Protein AF-A0A7M3XMV4-F1 (afdb_monomer_lite)

Structure (mmCIF, N/CA/C/O backbone):
data_AF-A0A7M3XMV4-F1
#
_entry.id   AF-A0A7M3XMV4-F1
#
loop_
_atom_site.group_PDB
_atom_site.id
_atom_site.type_symbol
_atom_site.label_atom_id
_atom_site.label_alt_id
_atom_site.label_comp_id
_atom_site.label_asym_id
_atom_site.label_entity_id
_atom_site.label_seq_id
_atom_site.pdbx_PDB_ins_code
_atom_site.Cartn_x
_atom_site.Cartn_y
_atom_site.Cartn_z
_atom_site.occupancy
_atom_site.B_iso_or_equiv
_atom_site.auth_seq_id
_atom_site.auth_comp_id
_atom_site.auth_asym_id
_atom_site.auth_atom_id
_atom_site.pdbx_PDB_model_num
ATOM 1 N N . MET A 1 1 ? -38.355 4.006 0.920 1.00 59.78 1 MET A N 1
ATOM 2 C CA . MET A 1 1 ? -37.538 3.425 2.003 1.00 59.78 1 MET A CA 1
ATOM 3 C C . MET A 1 1 ? -38.209 3.842 3.288 1.00 59.78 1 MET A C 1
ATOM 5 O O . MET A 1 1 ? -38.124 5.007 3.651 1.00 59.78 1 MET A O 1
ATOM 9 N N . GLU A 1 2 ? -38.992 2.949 3.876 1.00 71.25 2 GLU A N 1
ATOM 10 C CA . GLU A 1 2 ? -39.604 3.199 5.179 1.00 71.25 2 GLU A CA 1
ATOM 11 C C . GLU A 1 2 ? -38.545 2.952 6.251 1.00 71.25 2 GLU A C 1
ATOM 13 O O . GLU A 1 2 ? -37.794 1.978 6.175 1.00 71.25 2 GLU A O 1
ATOM 18 N N . ALA A 1 3 ? -38.431 3.878 7.201 1.00 72.38 3 ALA A N 1
ATOM 19 C CA . ALA A 1 3 ? -37.555 3.688 8.344 1.00 72.38 3 ALA A CA 1
ATOM 20 C C . ALA A 1 3 ? -38.096 2.520 9.189 1.00 72.38 3 ALA A C 1
ATOM 22 O O . ALA A 1 3 ? -39.314 2.437 9.377 1.00 72.38 3 ALA A O 1
ATOM 23 N N . PRO A 1 4 ? -37.232 1.618 9.690 1.00 73.56 4 PRO A N 1
ATOM 24 C CA . PRO A 1 4 ? -37.682 0.524 10.536 1.00 73.56 4 PRO A CA 1
ATOM 25 C C . PRO A 1 4 ? -38.384 1.080 11.784 1.00 73.56 4 PRO A C 1
ATOM 27 O O . PRO A 1 4 ? -37.992 2.139 12.289 1.00 73.56 4 PRO A O 1
ATOM 30 N N . PRO A 1 5 ? -39.426 0.390 12.283 1.00 75.50 5 PRO A N 1
ATOM 31 C CA . PRO A 1 5 ? -40.132 0.821 13.480 1.00 75.50 5 PRO A CA 1
ATOM 32 C C . PRO A 1 5 ? -39.158 0.930 14.667 1.00 75.50 5 PRO A C 1
ATOM 34 O O . PRO A 1 5 ? -38.194 0.165 14.744 1.00 75.50 5 PRO A O 1
ATOM 37 N N . PRO A 1 6 ? -39.379 1.875 15.597 1.00 77.12 6 PRO A N 1
ATOM 38 C CA . PRO A 1 6 ? -38.506 2.046 16.752 1.00 77.12 6 PRO A CA 1
ATOM 39 C C . PRO A 1 6 ? -38.494 0.784 17.626 1.00 77.12 6 PRO A C 1
ATOM 41 O O . PRO A 1 6 ? -39.519 0.124 17.806 1.00 77.12 6 PRO A O 1
ATOM 44 N N . VAL A 1 7 ? -37.329 0.458 18.192 1.00 79.62 7 VAL A N 1
ATOM 45 C CA . VAL A 1 7 ? -37.163 -0.695 19.086 1.00 79.62 7 VAL A CA 1
ATOM 46 C C . VAL A 1 7 ? -37.939 -0.447 20.381 1.00 79.62 7 VAL A C 1
ATOM 48 O O . VAL A 1 7 ? -37.629 0.482 21.124 1.00 79.62 7 VAL A O 1
ATOM 51 N N . THR A 1 8 ? -38.935 -1.285 20.664 1.00 82.25 8 THR A N 1
ATOM 52 C CA . THR A 1 8 ? -39.663 -1.302 21.940 1.00 82.25 8 THR A CA 1
ATOM 53 C C . THR A 1 8 ? -39.251 -2.508 22.778 1.00 82.25 8 THR A C 1
ATOM 55 O O . THR A 1 8 ? -38.689 -3.473 22.258 1.00 82.25 8 THR A O 1
ATOM 58 N N . GLU A 1 9 ? -39.557 -2.481 24.077 1.00 80.19 9 GLU A N 1
ATOM 59 C CA . GLU A 1 9 ? -39.252 -3.589 24.991 1.00 80.19 9 GLU A CA 1
ATOM 60 C C . GLU A 1 9 ? -39.882 -4.913 24.523 1.00 80.19 9 GLU A C 1
ATOM 62 O O . GLU A 1 9 ? -39.227 -5.947 24.566 1.00 80.19 9 GLU A O 1
ATOM 67 N N . GLN A 1 10 ? -41.094 -4.868 23.952 1.00 80.38 10 GLN A N 1
ATOM 68 C CA . GLN A 1 10 ? -41.779 -6.060 23.434 1.00 80.38 10 GLN A CA 1
ATOM 69 C C . GLN A 1 10 ? -41.155 -6.636 22.156 1.00 80.38 10 GLN A C 1
ATOM 71 O O . GLN A 1 10 ? -41.421 -7.784 21.815 1.00 80.38 10 GLN A O 1
ATOM 76 N N . ASN A 1 11 ? -40.375 -5.845 21.412 1.00 74.81 11 ASN A N 1
ATOM 77 C CA . ASN A 1 11 ? -39.777 -6.278 20.148 1.00 74.81 11 ASN A CA 1
ATOM 78 C C . ASN A 1 11 ? -38.255 -6.470 20.229 1.00 74.81 11 ASN A C 1
ATOM 80 O O . ASN A 1 11 ? -37.609 -6.811 19.235 1.00 74.81 11 ASN A O 1
ATOM 84 N N . LYS A 1 12 ? -37.671 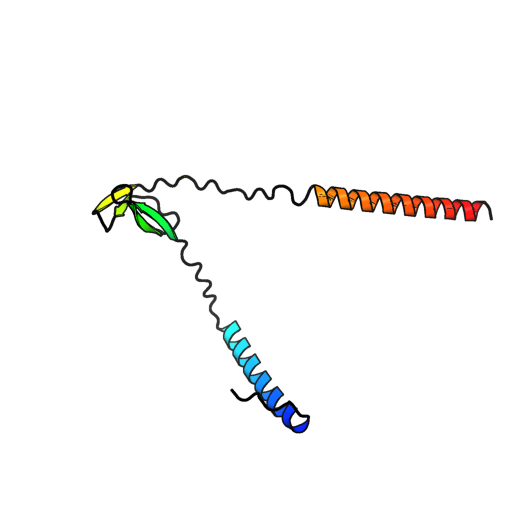-6.238 21.405 1.00 85.31 12 LYS A N 1
ATOM 85 C CA . LYS A 1 12 ? -36.230 -6.309 21.640 1.00 85.31 12 LYS A CA 1
ATOM 86 C C . LYS A 1 12 ? -35.662 -7.684 21.285 1.00 85.31 12 LYS A C 1
ATOM 88 O O . LYS A 1 12 ? -34.633 -7.756 20.624 1.00 85.31 12 LYS A O 1
ATOM 93 N N . ASP A 1 13 ? -36.373 -8.748 21.639 1.00 88.44 13 ASP A N 1
ATOM 94 C CA . ASP A 1 13 ? -35.926 -10.130 21.432 1.00 88.44 13 ASP A CA 1
ATOM 95 C C . ASP A 1 13 ? -35.812 -10.473 19.943 1.00 88.44 13 ASP A C 1
ATOM 97 O O . ASP A 1 13 ? -34.830 -11.074 19.511 1.00 88.44 13 ASP A O 1
ATOM 101 N N . ARG A 1 14 ? -36.767 -9.995 19.131 1.00 86.12 14 ARG A N 1
ATOM 102 C CA . ARG A 1 14 ? -36.738 -10.160 17.671 1.00 86.12 14 ARG A CA 1
ATOM 103 C C . ARG A 1 14 ? -35.526 -9.465 17.052 1.00 86.12 14 ARG A C 1
ATOM 105 O O . ARG A 1 14 ? -34.889 -10.035 16.178 1.00 86.12 14 ARG A O 1
ATOM 112 N N . TYR A 1 15 ? -35.186 -8.265 17.524 1.00 84.38 15 TYR A N 1
ATOM 113 C CA . TYR A 1 15 ? -34.004 -7.541 17.048 1.00 84.38 15 TYR A CA 1
ATOM 114 C C . TYR A 1 15 ? -32.691 -8.207 17.477 1.00 84.38 15 TYR A C 1
ATOM 116 O O . TYR A 1 15 ? -31.743 -8.235 16.697 1.00 84.38 15 TYR A O 1
ATOM 124 N N . LEU A 1 16 ? -32.620 -8.755 18.695 1.00 88.12 16 LEU A N 1
ATOM 125 C CA . LEU A 1 16 ? -31.433 -9.471 19.181 1.00 88.12 16 LEU A CA 1
ATOM 126 C C . LEU A 1 16 ? -31.177 -10.763 18.393 1.00 88.12 16 LEU A C 1
ATOM 128 O O . LEU A 1 16 ? -30.030 -11.070 18.079 1.00 88.12 16 LEU A O 1
ATOM 132 N N . GLU A 1 17 ? -32.241 -11.474 18.028 1.00 91.19 17 GLU A N 1
ATOM 133 C CA . GLU A 1 17 ? -32.200 -12.652 17.155 1.00 91.19 17 GLU A CA 1
ATOM 134 C C . GLU A 1 17 ? -31.775 -12.304 15.713 1.00 91.19 17 GLU A C 1
ATOM 136 O O . GLU A 1 17 ? -31.110 -13.087 15.039 1.00 91.19 17 GLU A O 1
ATOM 141 N N . GLU A 1 18 ? -32.149 -11.130 15.202 1.00 88.50 18 GLU A N 1
ATOM 142 C CA . GLU A 1 18 ? -31.666 -10.652 13.899 1.00 88.50 18 GLU A CA 1
ATOM 143 C C . GLU A 1 18 ? -30.185 -10.260 13.958 1.00 88.50 18 GLU A C 1
ATOM 145 O O . GLU A 1 18 ? -29.418 -10.605 13.058 1.00 88.50 18 GLU A O 1
ATOM 150 N N . LEU A 1 19 ? -29.765 -9.594 15.037 1.00 90.06 19 LEU A N 1
ATOM 151 C CA . LEU A 1 19 ? -28.366 -9.237 15.278 1.00 90.06 19 LEU A CA 1
ATOM 152 C C . LEU A 1 19 ? -27.473 -10.479 15.371 1.00 90.06 19 LEU A C 1
ATOM 154 O O . LEU A 1 19 ? -26.408 -10.484 14.759 1.00 90.06 19 LEU A O 1
ATOM 158 N N . SER A 1 20 ? -27.909 -11.537 16.063 1.00 94.12 20 SER A N 1
ATOM 159 C CA . SER A 1 20 ? -27.125 -12.775 16.183 1.00 94.12 20 SER A CA 1
ATOM 160 C C . SER A 1 20 ? -26.898 -13.457 14.828 1.00 94.12 20 SER A C 1
ATOM 162 O O . SER A 1 20 ? -25.793 -13.918 14.539 1.00 94.12 20 SER A O 1
ATOM 164 N N . LYS A 1 21 ? -27.908 -13.447 13.950 1.00 93.81 21 LYS A N 1
ATOM 165 C CA . LYS A 1 21 ? -27.804 -13.987 12.583 1.00 93.81 21 LYS A CA 1
ATOM 166 C C . LYS A 1 21 ? -26.840 -13.195 11.712 1.00 93.81 21 LYS A C 1
ATOM 168 O O . LYS A 1 21 ? -26.112 -13.785 10.918 1.00 93.81 21 LYS A O 1
ATOM 173 N N . ILE A 1 22 ? -26.826 -11.870 11.857 1.00 93.50 22 ILE A N 1
ATOM 174 C CA . ILE A 1 22 ? -25.876 -11.010 11.142 1.00 93.50 22 ILE A CA 1
ATOM 175 C C . ILE A 1 22 ? -24.452 -11.303 11.628 1.00 93.50 22 ILE A C 1
ATOM 177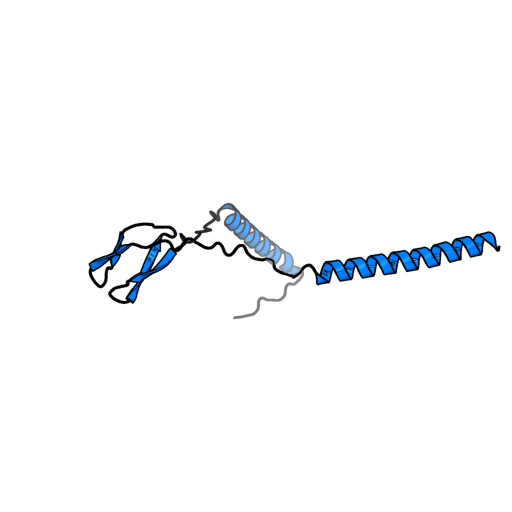 O O . ILE A 1 22 ? -23.573 -11.532 10.802 1.00 93.50 22 ILE A O 1
ATOM 181 N N . THR A 1 23 ? -24.241 -11.399 12.945 1.00 95.06 23 THR A N 1
ATOM 182 C CA . THR A 1 23 ? -22.914 -11.715 13.498 1.00 95.06 23 THR A CA 1
ATOM 183 C C . THR A 1 23 ? -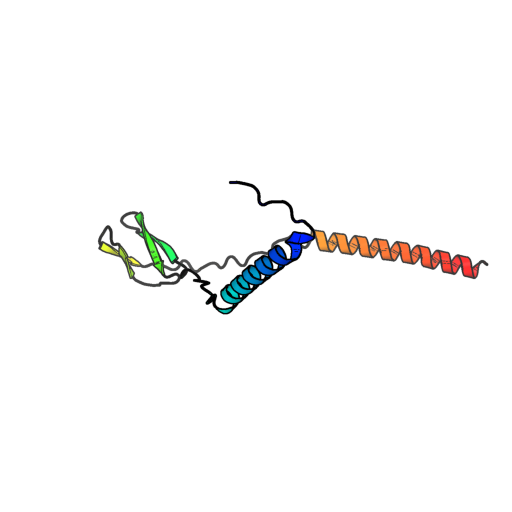22.411 -13.093 13.068 1.00 95.06 23 THR A C 1
ATOM 185 O O . THR A 1 23 ? -21.246 -13.233 12.717 1.00 95.06 23 THR A O 1
ATOM 188 N N . GLU A 1 24 ? -23.283 -14.105 13.007 1.00 94.81 24 GLU A N 1
ATOM 189 C CA . GLU A 1 24 ? -22.896 -15.446 12.548 1.00 94.81 24 GLU A CA 1
ATOM 190 C C . GLU A 1 24 ? -22.509 -15.459 11.058 1.00 94.81 24 GLU A C 1
ATOM 192 O O . GLU A 1 24 ? -21.575 -16.163 10.655 1.00 94.81 24 GLU A O 1
ATOM 197 N N . ALA A 1 25 ? -23.197 -14.660 10.235 1.00 94.75 25 ALA A N 1
ATOM 198 C CA . ALA A 1 25 ? -22.856 -14.491 8.827 1.00 94.75 25 ALA A CA 1
ATOM 199 C C . ALA A 1 25 ? -21.495 -13.797 8.651 1.00 94.75 25 ALA A C 1
ATOM 201 O O . ALA A 1 25 ? -20.690 -14.255 7.838 1.00 94.75 25 ALA A O 1
ATOM 202 N N . ASP A 1 26 ? -21.209 -12.755 9.433 1.00 93.19 26 ASP A N 1
ATOM 203 C CA . ASP A 1 26 ? -19.915 -12.062 9.416 1.00 93.19 26 ASP A CA 1
ATOM 204 C C . ASP A 1 26 ? -18.769 -12.989 9.859 1.00 93.19 26 ASP A C 1
ATOM 206 O O . ASP A 1 26 ? -17.750 -13.076 9.171 1.00 93.19 26 ASP A O 1
ATOM 210 N N . ASP A 1 27 ? -18.965 -13.780 10.917 1.00 94.12 27 ASP A N 1
ATOM 211 C CA . ASP A 1 27 ? -17.993 -14.784 11.376 1.00 94.12 27 ASP A CA 1
ATOM 212 C C . ASP A 1 27 ? -17.752 -15.883 10.328 1.00 94.12 27 ASP A C 1
ATOM 214 O O . ASP A 1 27 ? -16.658 -16.454 10.213 1.00 94.12 27 ASP A O 1
ATOM 218 N N . TRP A 1 28 ? -18.786 -16.255 9.569 1.00 93.19 28 TRP A N 1
ATOM 219 C CA . TRP A 1 28 ? -18.634 -17.185 8.452 1.00 93.19 28 TRP A CA 1
ATOM 220 C C . TRP A 1 28 ? -17.819 -16.556 7.320 1.00 93.19 28 TRP A C 1
ATOM 222 O O . TRP A 1 28 ? -16.913 -17.218 6.802 1.00 93.19 28 TRP A O 1
ATOM 232 N N . ILE A 1 29 ? -18.098 -15.291 6.981 1.00 90.50 29 ILE A N 1
ATOM 233 C CA . ILE A 1 29 ? -17.342 -14.521 5.988 1.00 90.50 29 ILE A CA 1
ATOM 234 C C . ILE A 1 29 ? -15.883 -14.406 6.419 1.00 90.50 29 ILE A C 1
ATOM 236 O O . ILE A 1 29 ? -15.017 -14.675 5.601 1.00 90.50 29 ILE A O 1
ATOM 240 N N . GLU A 1 30 ? -15.577 -14.079 7.673 1.00 87.94 30 GLU A N 1
ATOM 241 C CA . GLU A 1 30 ? -14.193 -13.955 8.145 1.00 87.94 30 GLU A CA 1
ATOM 242 C C . GLU A 1 30 ? -13.437 -15.287 8.053 1.00 87.94 30 GLU A C 1
ATOM 244 O O . GLU A 1 30 ? -12.352 -15.347 7.471 1.00 87.94 30 GLU A O 1
ATOM 249 N N . ARG A 1 31 ? -14.038 -16.380 8.543 1.00 87.94 31 ARG A N 1
ATOM 250 C CA . ARG A 1 31 ? -13.420 -17.719 8.517 1.00 87.94 31 ARG A CA 1
ATOM 251 C C . ARG A 1 31 ? -13.169 -18.247 7.108 1.00 87.94 31 ARG A C 1
ATOM 253 O O . ARG A 1 31 ? -12.208 -18.986 6.897 1.00 87.94 31 ARG A O 1
ATOM 260 N N . HIS A 1 32 ? -14.041 -17.907 6.161 1.00 85.00 32 HIS A N 1
ATOM 261 C CA . HIS A 1 32 ? -13.991 -18.422 4.789 1.00 85.00 32 HIS A CA 1
ATOM 262 C C . HIS A 1 32 ? -13.526 -17.385 3.769 1.00 85.00 32 HIS A C 1
ATOM 264 O O . HIS A 1 32 ? -13.380 -17.711 2.586 1.00 85.00 32 HIS A O 1
ATOM 270 N N . SER A 1 33 ? -13.236 -16.161 4.210 1.00 83.81 33 SER A N 1
ATOM 271 C CA . SER A 1 33 ? -12.506 -15.171 3.436 1.00 83.81 33 SER A CA 1
ATOM 272 C C . SER A 1 33 ? -11.095 -15.709 3.269 1.00 83.81 33 SER A C 1
ATOM 274 O O . SER A 1 33 ? -10.177 -15.455 4.046 1.00 83.81 33 SER A O 1
ATOM 276 N N . THR A 1 34 ? -10.924 -16.520 2.226 1.00 72.00 34 THR A N 1
ATOM 277 C CA . THR A 1 34 ? -9.611 -16.782 1.652 1.00 72.00 34 THR A CA 1
ATOM 278 C C . THR A 1 34 ? -9.037 -15.400 1.424 1.00 72.00 34 THR A C 1
ATOM 280 O O . THR A 1 34 ? -9.681 -14.639 0.704 1.00 72.00 34 THR A O 1
ATOM 283 N N . GLN A 1 35 ? -7.919 -15.046 2.069 1.00 62.91 35 GLN A N 1
ATOM 284 C CA . GLN A 1 35 ? -7.240 -13.774 1.840 1.00 62.91 35 GLN A CA 1
ATOM 285 C C . GLN A 1 35 ? -7.001 -13.625 0.337 1.00 62.91 35 GLN A C 1
ATOM 287 O O . GLN A 1 35 ? -5.949 -13.957 -0.200 1.00 62.91 35 GLN A O 1
ATOM 292 N N . ASN A 1 36 ? -7.975 -13.046 -0.351 1.00 58.81 36 ASN A N 1
ATOM 293 C CA . ASN A 1 36 ? -7.806 -12.444 -1.641 1.00 58.81 36 ASN A CA 1
ATOM 294 C C . ASN A 1 36 ? -7.264 -11.041 -1.388 1.00 58.81 36 ASN A C 1
ATOM 296 O O . ASN A 1 36 ? -7.709 -10.052 -1.961 1.00 58.81 36 ASN A O 1
ATOM 300 N N . GLN A 1 37 ? -6.214 -10.974 -0.569 1.00 51.81 37 GLN A N 1
ATOM 301 C CA . GLN A 1 37 ? -5.108 -10.107 -0.877 1.00 51.81 37 GLN A CA 1
ATOM 302 C C . GLN A 1 37 ? -4.466 -10.704 -2.133 1.00 51.81 37 GLN A C 1
ATOM 304 O O . GLN A 1 37 ? -3.367 -11.248 -2.123 1.00 51.81 37 GLN A O 1
ATOM 309 N N . GLN A 1 38 ? -5.187 -10.603 -3.253 1.00 49.56 38 GLN A N 1
ATOM 310 C CA . GLN A 1 38 ? -4.560 -10.361 -4.527 1.00 49.56 38 GLN A CA 1
ATOM 311 C C . GLN A 1 38 ? -3.731 -9.102 -4.290 1.00 49.56 38 GLN A C 1
ATOM 313 O O . GLN A 1 38 ? -4.177 -7.979 -4.525 1.00 49.56 38 GLN A O 1
ATOM 318 N N . GLU A 1 39 ? -2.501 -9.286 -3.810 1.00 56.03 39 GLU A N 1
ATOM 319 C CA . GLU A 1 39 ? -1.394 -8.488 -4.283 1.00 56.03 39 GLU A CA 1
ATOM 320 C C . GLU A 1 39 ? -1.521 -8.571 -5.795 1.00 56.03 39 GLU A C 1
ATOM 322 O O . GLU A 1 39 ? -1.109 -9.548 -6.422 1.00 56.03 39 GLU A O 1
ATOM 327 N N . SER A 1 40 ? -2.243 -7.612 -6.384 1.00 59.53 40 SER A N 1
ATOM 328 C CA . SER A 1 40 ? -2.358 -7.517 -7.825 1.00 59.53 40 SER A CA 1
ATOM 329 C C . SER A 1 40 ? -0.917 -7.606 -8.304 1.00 59.53 40 SER A C 1
ATOM 331 O O . SER A 1 40 ? -0.126 -6.776 -7.836 1.00 59.53 40 SER A O 1
ATOM 333 N N . PRO A 1 41 ? -0.540 -8.628 -9.101 1.00 62.00 41 PRO A N 1
ATOM 334 C CA . PRO A 1 41 ? 0.860 -8.893 -9.385 1.00 62.00 41 PRO A CA 1
ATOM 335 C C . PRO A 1 41 ? 1.409 -7.582 -9.893 1.00 62.00 41 PRO A C 1
ATOM 337 O O . PRO A 1 41 ? 0.870 -7.072 -10.879 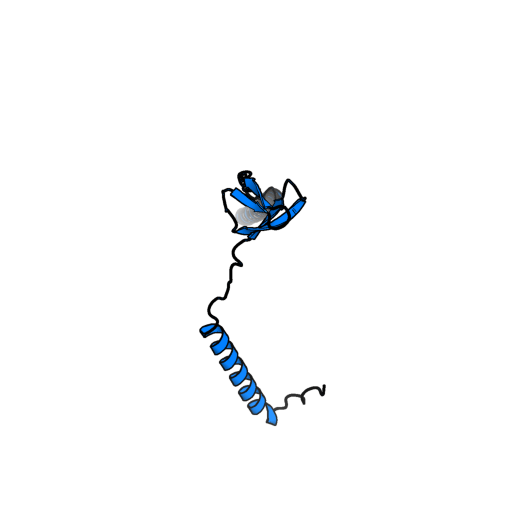1.00 62.00 41 PRO A O 1
ATOM 340 N N . VAL A 1 42 ? 2.333 -6.976 -9.138 1.00 72.62 42 VAL A N 1
ATOM 341 C CA . VAL A 1 42 ? 2.723 -5.582 -9.359 1.00 72.62 42 VAL A CA 1
ATOM 342 C C . VAL A 1 42 ? 3.036 -5.466 -10.851 1.00 72.62 42 VAL A C 1
ATOM 344 O O . VAL A 1 42 ? 3.766 -6.291 -11.404 1.00 72.62 42 VAL A O 1
ATOM 347 N N . LYS A 1 43 ? 2.363 -4.554 -11.558 1.00 82.94 43 LYS A N 1
ATOM 348 C CA . LYS A 1 43 ? 2.521 -4.410 -13.012 1.00 82.94 43 LYS A CA 1
ATOM 349 C C . LYS A 1 43 ? 3.362 -3.175 -13.256 1.00 82.94 43 LYS A C 1
ATOM 351 O O . LYS A 1 43 ? 2.991 -2.084 -12.833 1.00 82.94 43 LYS A O 1
ATOM 356 N N . ASP A 1 44 ? 4.468 -3.344 -13.965 1.00 83.75 44 ASP A N 1
ATOM 357 C CA . ASP A 1 44 ? 5.269 -2.223 -14.433 1.00 83.75 44 ASP A CA 1
ATOM 358 C C . ASP A 1 44 ? 4.633 -1.647 -15.702 1.00 83.75 44 ASP A C 1
ATOM 360 O O . ASP A 1 44 ? 4.263 -2.376 -16.629 1.00 83.75 44 ASP A O 1
ATOM 364 N N . ILE A 1 45 ? 4.522 -0.321 -15.747 1.00 88.25 45 ILE A N 1
ATOM 365 C CA . ILE A 1 45 ? 4.070 0.418 -16.924 1.00 88.25 45 ILE A CA 1
ATOM 366 C C . ILE A 1 45 ? 5.306 0.945 -17.651 1.00 88.25 45 ILE A C 1
ATOM 368 O O . ILE A 1 45 ? 6.082 1.712 -17.081 1.00 88.25 45 ILE A O 1
ATOM 372 N N . VAL A 1 46 ? 5.490 0.535 -18.905 1.00 88.94 46 VAL A N 1
ATOM 373 C CA . VAL A 1 46 ? 6.604 0.977 -19.755 1.00 88.94 46 VAL A CA 1
ATOM 374 C C . VAL A 1 46 ? 6.081 1.475 -21.093 1.00 88.94 46 VAL A C 1
ATOM 376 O O . VAL A 1 46 ? 5.145 0.903 -21.648 1.00 88.94 46 VAL A O 1
ATOM 379 N N . ASP A 1 47 ? 6.695 2.520 -21.632 1.00 91.56 47 ASP A N 1
ATOM 380 C CA . ASP A 1 47 ? 6.353 3.031 -22.956 1.00 91.56 47 ASP A CA 1
ATOM 381 C C . ASP A 1 47 ? 7.289 2.437 -24.015 1.00 91.56 47 ASP A C 1
ATOM 383 O O . ASP A 1 47 ? 8.500 2.321 -23.813 1.00 91.56 47 ASP A O 1
ATOM 387 N N . CYS A 1 48 ? 6.729 2.050 -25.161 1.00 90.31 48 CYS A N 1
ATOM 388 C CA . CYS A 1 48 ? 7.516 1.580 -26.294 1.00 90.31 48 CYS A CA 1
ATOM 389 C C . CYS A 1 48 ? 8.345 2.742 -26.876 1.00 90.31 48 CYS A C 1
ATOM 391 O O . CYS A 1 48 ? 7.763 3.761 -27.251 1.00 90.31 48 CYS A O 1
ATOM 393 N N . PRO A 1 49 ? 9.670 2.598 -27.058 1.00 90.69 49 PRO A N 1
ATOM 394 C CA . PRO A 1 49 ? 10.517 3.675 -27.581 1.00 90.69 49 PRO A CA 1
ATOM 395 C C . PRO A 1 49 ? 10.234 4.025 -29.051 1.00 90.69 49 PRO A C 1
ATOM 397 O O . PRO A 1 49 ? 10.616 5.097 -29.506 1.00 90.69 49 PRO A O 1
ATOM 400 N N . PHE A 1 50 ? 9.557 3.144 -29.793 1.00 92.62 50 PHE A N 1
ATOM 401 C CA . PHE A 1 50 ? 9.319 3.318 -31.227 1.00 92.62 50 PHE A CA 1
ATOM 402 C C . PHE A 1 50 ? 7.965 3.947 -31.554 1.00 92.62 50 PHE A C 1
ATOM 404 O O . PHE A 1 50 ? 7.875 4.765 -32.460 1.00 92.62 50 PHE A O 1
ATOM 411 N N . CYS A 1 51 ? 6.906 3.558 -30.840 1.00 93.50 51 CYS A N 1
ATOM 412 C CA . CYS A 1 51 ? 5.542 4.032 -31.103 1.00 93.50 51 CYS A CA 1
ATOM 413 C C . CYS A 1 51 ? 4.905 4.752 -29.908 1.00 93.50 51 CYS A C 1
ATOM 415 O O . CYS A 1 51 ? 3.738 5.130 -29.980 1.00 93.50 51 CYS A O 1
ATOM 417 N N . LYS A 1 52 ? 5.642 4.916 -28.797 1.00 91.12 52 LYS A N 1
ATOM 418 C CA . LYS A 1 52 ? 5.194 5.555 -27.545 1.00 91.12 52 LYS A CA 1
ATOM 419 C C . LYS A 1 52 ? 3.935 4.938 -26.928 1.00 91.12 52 LYS A C 1
ATOM 421 O O . LYS A 1 52 ? 3.296 5.541 -26.071 1.00 91.12 52 LYS A O 1
ATOM 426 N N . ARG A 1 53 ? 3.563 3.722 -27.343 1.00 92.25 53 ARG A N 1
ATOM 427 C CA . ARG A 1 53 ? 2.432 3.008 -26.756 1.00 92.25 53 ARG A CA 1
ATOM 428 C C . ARG A 1 53 ? 2.789 2.541 -25.350 1.00 92.25 53 ARG A C 1
ATOM 430 O O . ARG A 1 53 ? 3.893 2.054 -25.127 1.00 92.25 53 ARG A O 1
ATOM 437 N N . ARG A 1 54 ? 1.825 2.634 -24.437 1.00 91.88 54 ARG A N 1
ATOM 438 C CA . ARG A 1 54 ? 1.930 2.145 -23.064 1.00 91.88 54 ARG A CA 1
ATOM 439 C C . ARG A 1 54 ? 1.707 0.634 -23.002 1.00 91.88 54 ARG A C 1
ATOM 441 O O . ARG A 1 54 ? 0.649 0.157 -23.411 1.00 91.88 54 ARG A O 1
ATOM 448 N N . LEU A 1 55 ? 2.670 -0.102 -22.460 1.00 90.19 55 LEU A N 1
ATOM 449 C CA . LEU A 1 55 ? 2.608 -1.545 -22.226 1.00 90.19 55 LEU A CA 1
ATOM 450 C C . LEU A 1 55 ? 2.593 -1.837 -20.723 1.00 90.19 55 LEU A C 1
ATOM 452 O O . LEU A 1 55 ? 3.252 -1.156 -19.936 1.00 90.19 55 LEU A O 1
ATOM 456 N N . ARG A 1 56 ? 1.855 -2.880 -20.335 1.00 89.31 56 ARG A N 1
ATOM 457 C CA . ARG A 1 56 ? 1.876 -3.437 -18.978 1.00 89.31 56 ARG A CA 1
ATOM 458 C C . ARG A 1 56 ? 2.673 -4.732 -19.006 1.00 89.31 56 ARG A C 1
A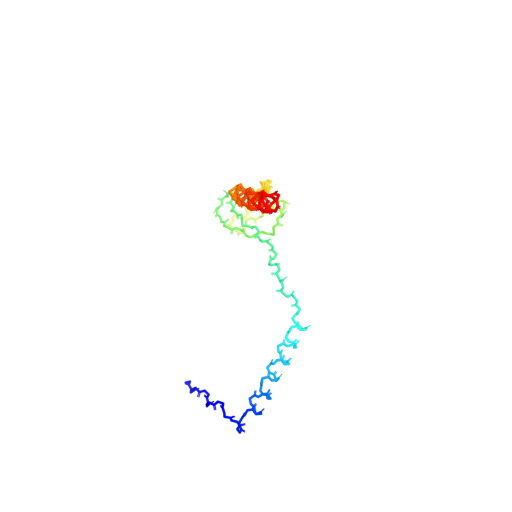TOM 460 O O . ARG A 1 56 ? 2.330 -5.635 -19.764 1.00 89.31 56 ARG A O 1
ATOM 467 N N . ILE A 1 57 ? 3.710 -4.812 -18.187 1.00 88.75 57 ILE A N 1
ATOM 468 C CA . ILE A 1 57 ? 4.564 -5.995 -18.051 1.00 88.75 57 ILE A CA 1
ATOM 469 C C . ILE A 1 57 ? 4.616 -6.432 -16.579 1.00 88.75 57 ILE A C 1
ATOM 471 O O . ILE A 1 57 ? 4.367 -5.608 -15.695 1.00 88.75 57 ILE A O 1
ATOM 475 N N . PRO A 1 58 ? 4.938 -7.701 -16.285 1.00 85.88 58 PRO A N 1
ATOM 476 C CA . PRO A 1 58 ? 5.170 -8.139 -14.913 1.00 85.88 58 PRO A CA 1
ATOM 477 C C . PRO A 1 58 ? 6.285 -7.317 -14.257 1.00 85.88 58 PRO A C 1
ATOM 479 O O . PRO A 1 58 ? 7.309 -7.016 -14.889 1.00 85.88 58 PRO A O 1
ATOM 482 N N . HIS A 1 59 ? 6.089 -6.933 -12.998 1.00 83.25 59 HIS A N 1
ATOM 483 C CA . HIS A 1 59 ? 7.087 -6.175 -12.257 1.00 83.25 59 HIS A CA 1
ATOM 484 C C . HIS A 1 59 ? 8.396 -6.953 -12.142 1.00 83.25 59 HIS A C 1
ATOM 486 O O . HIS A 1 59 ? 8.414 -8.150 -11.868 1.00 83.25 59 HIS A O 1
ATOM 492 N N . GLY A 1 60 ? 9.506 -6.262 -12.398 1.00 79.25 60 GLY A N 1
ATOM 493 C CA . GLY A 1 60 ? 10.834 -6.879 -12.368 1.00 79.25 60 GLY A CA 1
ATOM 494 C C . GLY A 1 60 ? 11.197 -7.730 -13.591 1.00 79.25 60 GLY A C 1
ATOM 495 O O . GLY A 1 60 ? 12.317 -8.230 -13.633 1.00 79.25 60 GLY A O 1
ATOM 496 N N . TYR A 1 61 ? 10.332 -7.848 -14.611 1.00 84.62 61 TYR A N 1
ATOM 497 C CA . TYR A 1 61 ? 10.707 -8.505 -15.870 1.00 84.62 61 TYR A CA 1
ATOM 498 C C . TYR A 1 61 ? 11.910 -7.797 -16.512 1.00 84.62 61 TYR A C 1
ATOM 500 O O . TYR A 1 61 ? 11.872 -6.580 -16.725 1.00 84.62 61 TYR A O 1
ATOM 508 N N . GLN A 1 62 ? 12.961 -8.563 -16.810 1.00 83.50 62 GLN A N 1
ATOM 509 C CA . GLN A 1 62 ? 14.189 -8.122 -17.472 1.00 83.50 62 GLN A CA 1
ATOM 510 C C . GLN A 1 62 ? 14.363 -8.949 -18.744 1.00 83.50 62 GLN A C 1
ATOM 512 O O . GLN A 1 62 ? 14.425 -10.173 -18.683 1.00 83.50 62 GLN A O 1
ATOM 517 N N . GLY A 1 63 ? 14.400 -8.291 -19.899 1.00 87.00 63 GLY A N 1
ATOM 518 C CA . GLY A 1 63 ? 14.492 -8.977 -21.183 1.00 87.00 63 GLY A CA 1
ATOM 519 C C . GLY A 1 63 ? 13.968 -8.148 -22.349 1.00 87.00 63 GLY A C 1
ATOM 520 O O . GLY A 1 63 ? 13.727 -6.939 -22.226 1.00 87.00 63 GLY A O 1
ATOM 521 N N . ASN A 1 64 ? 13.798 -8.829 -23.482 1.00 90.31 64 ASN A N 1
ATOM 522 C CA . ASN A 1 64 ? 13.257 -8.258 -24.709 1.00 90.31 64 ASN A CA 1
ATOM 523 C C . ASN A 1 64 ? 11.730 -8.276 -24.656 1.00 90.31 64 ASN A C 1
ATOM 525 O O . ASN A 1 64 ? 11.112 -9.334 -24.584 1.00 90.31 64 ASN A O 1
ATOM 529 N N . VAL A 1 65 ? 11.117 -7.100 -24.736 1.00 91.56 65 VAL A N 1
ATOM 530 C CA . VAL A 1 65 ? 9.665 -6.942 -24.826 1.00 91.56 65 VAL A CA 1
ATOM 531 C C . VAL A 1 65 ? 9.305 -6.670 -26.284 1.00 91.56 65 VAL A C 1
ATOM 533 O O . VAL A 1 65 ? 9.859 -5.757 -26.901 1.00 91.56 65 VAL A O 1
ATOM 536 N N . LYS A 1 66 ? 8.375 -7.452 -26.842 1.00 93.00 66 LYS A N 1
ATOM 537 C CA . LYS A 1 66 ? 7.787 -7.198 -28.164 1.00 93.00 66 LYS A CA 1
ATOM 538 C C . LYS A 1 66 ? 6.630 -6.208 -28.027 1.00 93.00 66 LYS A C 1
ATOM 540 O O . LYS A 1 66 ? 5.748 -6.400 -27.191 1.00 93.00 66 LYS A O 1
ATOM 545 N N . CYS A 1 67 ? 6.606 -5.158 -28.845 1.00 93.50 67 CYS A N 1
ATOM 546 C CA . CYS A 1 67 ? 5.472 -4.240 -28.879 1.00 93.50 67 CYS A CA 1
ATOM 547 C C . CYS A 1 67 ? 4.315 -4.799 -29.728 1.00 93.50 67 CYS A C 1
ATOM 549 O O . CYS A 1 67 ? 4.542 -5.071 -30.902 1.00 93.50 67 CYS A O 1
ATOM 551 N N . PRO A 1 68 ? 3.071 -4.890 -29.212 1.00 92.31 68 PRO A N 1
ATOM 552 C CA . PRO A 1 68 ? 1.925 -5.367 -29.995 1.00 92.31 68 PRO A CA 1
ATOM 553 C C . PRO A 1 68 ? 1.434 -4.362 -31.049 1.00 92.31 68 PRO A C 1
ATOM 555 O O . PRO A 1 68 ? 0.598 -4.706 -31.869 1.00 92.31 68 PRO A O 1
ATOM 558 N N . GLN A 1 69 ? 1.907 -3.110 -31.013 1.00 93.69 69 GLN A N 1
ATOM 559 C CA . GLN A 1 69 ? 1.447 -2.055 -31.922 1.00 93.69 69 GLN A CA 1
ATOM 560 C C . GLN A 1 69 ? 2.395 -1.807 -33.102 1.00 93.69 69 GLN A C 1
ATOM 562 O O . GLN A 1 69 ? 1.965 -1.296 -34.127 1.00 93.69 69 GLN A O 1
ATOM 567 N N . CYS A 1 70 ? 3.688 -2.103 -32.958 1.00 93.69 70 CYS A N 1
ATOM 568 C CA . CYS A 1 70 ? 4.676 -1.864 -34.017 1.00 93.69 70 CYS A CA 1
ATOM 569 C C . CYS A 1 70 ? 5.603 -3.055 -34.280 1.00 93.69 70 CYS A C 1
ATOM 571 O O . CYS A 1 70 ? 6.576 -2.899 -35.012 1.00 93.69 70 CYS A O 1
ATOM 573 N N . ASP A 1 71 ? 5.355 -4.199 -33.634 1.00 94.00 71 ASP A N 1
ATOM 574 C CA . ASP A 1 71 ? 6.110 -5.458 -33.731 1.00 94.00 71 ASP A CA 1
ATOM 575 C C . ASP A 1 71 ? 7.619 -5.387 -33.437 1.00 94.00 71 ASP A C 1
ATOM 577 O O . ASP A 1 71 ? 8.321 -6.395 -33.510 1.00 94.00 71 ASP A O 1
ATOM 581 N N . LYS A 1 72 ? 8.134 -4.224 -33.030 1.00 93.19 72 LYS A N 1
ATOM 582 C CA . LYS A 1 72 ? 9.543 -4.038 -32.676 1.00 93.19 72 LYS A CA 1
ATOM 583 C C . LYS A 1 72 ? 9.833 -4.568 -31.274 1.00 93.19 72 LYS A C 1
ATOM 585 O O . LYS A 1 72 ? 9.027 -4.425 -30.349 1.00 93.19 72 LYS A O 1
ATOM 590 N N . TYR A 1 73 ? 11.029 -5.124 -31.118 1.00 91.88 73 TYR A N 1
ATOM 591 C CA . TYR A 1 73 ? 11.569 -5.586 -29.845 1.00 91.88 73 TYR A CA 1
ATOM 592 C C . TYR A 1 73 ? 12.406 -4.485 -29.200 1.00 91.88 73 TYR A C 1
ATOM 594 O O . TYR A 1 73 ? 13.157 -3.786 -29.881 1.00 91.88 73 TYR A O 1
ATOM 602 N N . PHE A 1 74 ? 12.297 -4.331 -27.884 1.00 89.56 74 PHE A N 1
ATOM 603 C CA . PHE A 1 74 ? 13.158 -3.435 -27.117 1.00 89.56 74 PHE A CA 1
ATOM 604 C C . PHE A 1 74 ? 13.537 -4.058 -25.777 1.00 89.56 74 PHE A C 1
ATOM 606 O O . PHE A 1 74 ? 12.776 -4.825 -25.187 1.00 89.56 74 PHE A O 1
ATOM 613 N N . THR A 1 75 ? 14.725 -3.719 -25.285 1.00 86.38 75 THR A N 1
ATOM 614 C CA . THR A 1 75 ? 15.211 -4.156 -23.978 1.00 86.38 75 THR A CA 1
ATOM 615 C C . THR A 1 75 ? 14.713 -3.211 -22.893 1.00 86.38 75 THR A C 1
ATOM 617 O O . THR A 1 75 ? 14.937 -1.997 -22.942 1.00 86.38 75 THR A O 1
ATOM 620 N N . LYS A 1 76 ? 14.067 -3.756 -21.860 1.00 84.06 76 LYS A N 1
ATOM 621 C CA . LYS A 1 76 ? 13.810 -2.990 -20.638 1.00 84.06 76 LYS A CA 1
ATOM 622 C C . LYS A 1 76 ? 15.099 -2.967 -19.819 1.00 84.06 76 LYS A C 1
ATOM 624 O O . LYS A 1 76 ? 15.383 -3.911 -19.087 1.00 84.06 76 LYS A O 1
ATOM 629 N N . LYS A 1 77 ? 15.878 -1.886 -19.910 1.00 68.81 77 LYS A N 1
ATOM 630 C CA . LYS A 1 77 ? 16.902 -1.617 -18.893 1.00 68.81 77 LYS A CA 1
ATOM 631 C C . LYS A 1 77 ? 16.149 -1.328 -17.600 1.00 68.81 77 LYS A C 1
ATOM 633 O O . LYS A 1 77 ? 15.441 -0.322 -17.520 1.00 68.81 77 LYS A O 1
ATOM 638 N N . SER A 1 78 ? 16.245 -2.216 -16.614 1.00 54.69 78 SER A N 1
ATOM 639 C CA . SER A 1 78 ? 15.887 -1.863 -15.248 1.00 54.69 78 SER A CA 1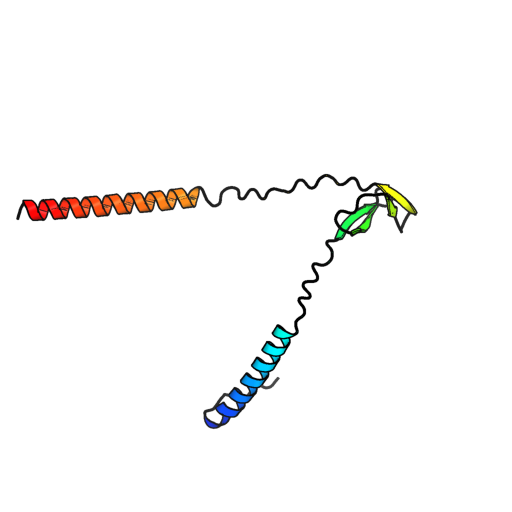
ATOM 640 C C . SER A 1 78 ? 16.764 -0.659 -14.910 1.00 54.69 78 SER A C 1
ATOM 642 O O . SER A 1 78 ? 17.964 -0.782 -14.685 1.00 54.69 78 SER A O 1
ATOM 644 N N . ARG A 1 79 ? 16.202 0.558 -14.950 1.00 55.47 79 ARG A N 1
ATOM 645 C CA . ARG A 1 79 ? 16.811 1.630 -14.169 1.00 55.47 79 ARG A CA 1
ATOM 646 C C . ARG A 1 79 ? 16.749 1.061 -12.772 1.00 55.47 79 ARG A C 1
ATOM 648 O O . ARG A 1 79 ? 15.635 0.852 -12.284 1.00 55.47 79 ARG A O 1
ATOM 655 N N . GLY A 1 80 ? 17.906 0.654 -12.242 1.00 46.19 80 GLY A N 1
ATOM 656 C CA . GLY A 1 80 ? 18.006 0.075 -10.916 1.00 46.19 80 GLY A CA 1
ATOM 657 C C . GLY A 1 80 ? 17.075 0.880 -10.042 1.00 46.19 80 GLY A C 1
ATOM 658 O O . GLY A 1 80 ? 17.110 2.114 -10.088 1.00 46.19 80 GLY A O 1
ATOM 659 N N . ARG A 1 81 ? 16.135 0.192 -9.391 1.00 45.28 81 ARG A N 1
ATOM 660 C CA . ARG A 1 81 ? 15.278 0.822 -8.406 1.00 45.28 81 ARG A CA 1
ATOM 661 C C . ARG A 1 81 ? 16.269 1.482 -7.459 1.00 45.28 81 ARG A C 1
ATOM 663 O O . ARG A 1 81 ? 16.876 0.797 -6.644 1.00 45.28 81 ARG A O 1
ATOM 670 N N . ILE A 1 82 ? 16.474 2.794 -7.594 1.00 48.41 82 ILE A N 1
ATOM 671 C CA . ILE A 1 82 ? 16.865 3.594 -6.456 1.00 48.41 82 ILE A CA 1
ATOM 672 C C . ILE A 1 82 ? 15.654 3.365 -5.581 1.00 48.41 82 ILE A C 1
ATOM 674 O O . ILE A 1 82 ? 14.586 3.939 -5.805 1.00 48.41 82 ILE A O 1
ATOM 678 N N . THR A 1 83 ? 15.761 2.378 -4.693 1.00 49.88 83 THR A N 1
ATOM 679 C CA . THR A 1 83 ? 14.938 2.347 -3.513 1.00 49.88 83 THR A CA 1
ATOM 680 C C . THR A 1 83 ? 15.120 3.758 -3.003 1.00 49.88 83 THR A C 1
ATOM 682 O O . THR A 1 83 ? 16.215 4.167 -2.610 1.00 49.88 83 THR A O 1
ATOM 685 N N . LYS A 1 84 ? 14.082 4.584 -3.139 1.00 46.72 84 LYS A N 1
ATOM 686 C CA . LYS A 1 84 ? 13.969 5.714 -2.247 1.00 46.72 84 LYS A CA 1
ATOM 687 C C . LYS A 1 84 ? 13.922 5.014 -0.898 1.00 46.72 84 LYS A C 1
ATOM 689 O O . LYS A 1 84 ? 12.861 4.560 -0.488 1.00 46.72 84 LYS A O 1
ATOM 694 N N . LYS A 1 85 ? 15.093 4.798 -0.276 1.00 45.41 85 LYS A N 1
ATOM 695 C CA . LYS A 1 85 ? 15.211 4.706 1.170 1.00 45.41 85 LYS A CA 1
ATOM 696 C C . LYS A 1 85 ? 14.336 5.860 1.592 1.00 45.41 85 LYS A C 1
ATOM 698 O O . LYS A 1 85 ? 14.658 6.999 1.244 1.00 45.41 85 LYS A O 1
ATOM 703 N N . GLY A 1 86 ? 13.168 5.551 2.148 1.00 43.66 86 GLY A N 1
ATOM 704 C CA . GLY A 1 86 ? 12.359 6.560 2.786 1.00 43.66 86 GLY A CA 1
ATOM 705 C C . GLY A 1 86 ? 13.321 7.238 3.737 1.00 43.66 86 GLY A C 1
ATOM 706 O O . GLY A 1 86 ? 13.738 6.643 4.727 1.00 43.66 86 GLY A O 1
ATOM 707 N N . LYS A 1 87 ? 13.789 8.430 3.368 1.00 39.12 87 LYS A N 1
ATOM 708 C CA . LYS A 1 87 ? 14.313 9.338 4.359 1.00 39.12 87 LYS A CA 1
ATOM 709 C C . LYS A 1 87 ? 13.068 9.636 5.163 1.00 39.12 87 LYS A C 1
ATOM 711 O O . LYS A 1 87 ? 12.214 10.400 4.727 1.00 39.12 87 LYS A O 1
ATOM 716 N N . ILE A 1 88 ? 12.950 8.971 6.302 1.00 53.50 88 ILE A N 1
ATOM 717 C CA . ILE A 1 88 ? 12.195 9.489 7.430 1.00 53.50 88 ILE A CA 1
ATOM 718 C C . ILE A 1 88 ? 13.020 10.697 7.890 1.00 53.50 88 ILE A C 1
ATOM 720 O O . ILE A 1 88 ? 13.756 10.642 8.866 1.00 53.50 88 ILE A O 1
ATOM 724 N N . SER A 1 89 ? 13.072 11.739 7.062 1.00 48.59 89 SER A N 1
ATOM 725 C CA . SER A 1 89 ? 13.742 12.977 7.406 1.00 48.59 89 SER A CA 1
ATOM 726 C C . SER A 1 89 ? 12.766 13.776 8.249 1.00 48.59 89 SER A C 1
ATOM 728 O O . SER A 1 89 ? 11.691 14.141 7.779 1.00 48.59 89 SER A O 1
ATOM 730 N N . SER A 1 90 ? 13.201 13.991 9.489 1.00 54.78 90 SER A N 1
ATOM 731 C CA . SER A 1 90 ? 12.932 15.176 10.303 1.00 54.78 90 SER A CA 1
ATOM 732 C C . SER A 1 90 ? 11.504 15.401 10.811 1.00 54.78 90 SER A C 1
ATOM 734 O O . SER A 1 90 ? 11.046 16.538 10.845 1.00 54.78 90 SER A O 1
ATOM 736 N N . LEU A 1 91 ? 10.823 14.358 11.299 1.00 52.97 91 LEU A N 1
ATOM 737 C CA . LEU A 1 91 ? 9.702 14.528 12.245 1.00 52.97 91 LEU A CA 1
ATOM 738 C C . LEU A 1 91 ? 10.068 14.036 13.657 1.00 52.97 91 LEU A C 1
ATOM 740 O O . LEU A 1 91 ? 9.240 13.495 14.377 1.00 52.97 91 LEU A O 1
ATOM 744 N N . GLY A 1 92 ? 11.344 14.156 14.030 1.00 52.09 92 GLY A N 1
ATOM 745 C CA . GLY A 1 92 ? 11.852 13.719 15.335 1.00 52.09 92 GLY A CA 1
ATOM 746 C C . GLY A 1 92 ? 12.693 14.770 16.052 1.00 52.09 92 GLY A C 1
ATOM 747 O O . GLY A 1 92 ? 12.670 14.830 17.274 1.00 52.09 92 GLY A O 1
ATOM 748 N N . GLU A 1 93 ? 13.383 15.650 15.324 1.00 59.97 93 GLU A N 1
ATOM 749 C CA . GLU A 1 93 ? 14.320 16.602 15.938 1.00 59.97 93 GLU A CA 1
ATOM 750 C C . GLU A 1 93 ? 13.602 17.617 16.843 1.00 59.97 93 GLU A C 1
ATOM 752 O O . GLU A 1 93 ? 14.045 17.866 17.961 1.00 59.97 93 GLU A O 1
ATOM 757 N N . GLY A 1 94 ? 12.438 18.126 16.423 1.00 63.47 94 GLY A N 1
ATOM 758 C CA . GLY A 1 94 ? 11.644 19.048 17.246 1.00 63.47 94 GLY A CA 1
ATOM 759 C C . GLY A 1 94 ? 10.992 18.385 18.465 1.00 63.47 94 GLY A C 1
ATOM 760 O O . GLY A 1 94 ? 10.949 18.977 19.540 1.00 63.47 94 GLY A O 1
ATOM 761 N N . VAL A 1 95 ? 10.525 17.140 18.321 1.00 75.81 95 VAL A N 1
ATOM 762 C CA . VAL A 1 95 ? 9.809 16.416 19.388 1.00 75.81 95 VAL A CA 1
ATOM 763 C C . VAL A 1 95 ? 10.764 16.030 20.518 1.00 75.81 95 VAL A C 1
ATOM 765 O O . VAL A 1 95 ? 10.426 16.175 21.690 1.00 75.81 95 VAL A O 1
ATOM 768 N N . VAL A 1 96 ? 11.985 15.604 20.179 1.00 78.88 96 VAL A N 1
ATOM 769 C CA . VAL A 1 96 ? 13.006 15.251 21.177 1.00 78.88 96 VAL A CA 1
ATOM 770 C C . VAL A 1 96 ? 13.460 16.486 21.957 1.00 78.88 96 VAL A C 1
ATOM 772 O O . VAL A 1 96 ? 13.608 16.416 23.175 1.00 78.88 96 VAL A O 1
ATOM 775 N N . HIS A 1 97 ? 13.628 17.633 21.289 1.00 80.81 97 HIS A N 1
ATOM 776 C CA . HIS A 1 97 ? 14.025 18.869 21.965 1.00 80.81 97 HIS A CA 1
ATOM 777 C C . HIS A 1 97 ? 12.929 19.379 22.915 1.00 80.81 97 HIS A C 1
ATOM 779 O O . HIS A 1 97 ? 13.232 19.815 24.023 1.00 80.81 97 HIS A O 1
ATOM 785 N N . TYR A 1 98 ? 11.658 19.271 22.512 1.00 84.56 98 TYR A N 1
ATOM 786 C CA . TYR A 1 98 ? 10.516 19.639 23.350 1.00 84.56 98 TYR A CA 1
ATOM 787 C C . TYR A 1 98 ? 10.413 18.762 24.612 1.00 84.56 98 TYR A C 1
ATOM 789 O O . TYR A 1 98 ? 10.332 19.292 25.718 1.00 84.56 98 TYR A O 1
ATOM 797 N N . LEU A 1 99 ? 10.520 17.435 24.472 1.00 85.25 99 LEU A N 1
ATOM 798 C CA . LEU A 1 99 ? 10.477 16.510 25.615 1.00 85.25 99 LEU A CA 1
ATOM 799 C C . LEU A 1 99 ? 11.659 16.702 26.583 1.00 85.25 99 LEU A C 1
ATOM 801 O O . LEU A 1 99 ? 11.485 16.587 27.795 1.00 85.25 99 LEU A O 1
ATOM 805 N N . LEU A 1 100 ? 12.855 17.027 26.074 1.00 87.94 100 LEU A N 1
ATOM 806 C CA . LEU A 1 100 ? 14.016 17.349 26.916 1.00 87.94 100 LEU A CA 1
ATOM 807 C C . LEU A 1 100 ? 13.811 18.640 27.720 1.00 87.94 100 LEU A C 1
ATOM 809 O O . LEU A 1 100 ? 14.183 18.693 28.893 1.00 87.94 100 LEU A O 1
ATOM 813 N N . LEU A 1 101 ? 13.207 19.664 27.109 1.00 89.75 101 LEU A N 1
ATOM 814 C CA . LEU A 1 101 ? 12.850 20.914 27.784 1.00 89.75 101 LEU A CA 1
ATOM 815 C C . LEU A 1 101 ? 11.815 20.678 28.888 1.00 89.75 101 LEU A C 1
ATOM 817 O O . LEU A 1 101 ? 12.013 21.155 30.005 1.00 89.75 101 LEU A O 1
ATOM 821 N N . GLU A 1 102 ? 10.762 19.902 28.622 1.00 88.50 102 GLU A N 1
ATOM 822 C CA . GLU A 1 102 ? 9.773 19.550 29.650 1.00 88.50 102 GLU A CA 1
ATOM 823 C C . GLU A 1 102 ? 10.412 18.790 30.818 1.00 88.50 102 GLU A C 1
ATOM 825 O O . GLU A 1 102 ? 10.214 19.163 31.975 1.00 88.50 102 GLU A O 1
ATOM 830 N N . ALA A 1 103 ? 11.243 17.780 30.537 1.00 93.75 103 ALA A N 1
ATOM 831 C CA . ALA A 1 103 ? 11.938 17.026 31.579 1.00 93.75 103 ALA A CA 1
ATOM 832 C C . ALA A 1 103 ? 12.863 17.920 32.430 1.00 93.75 103 ALA A C 1
ATOM 834 O O . ALA A 1 103 ? 12.883 17.797 33.657 1.00 93.75 103 ALA A O 1
ATOM 835 N N . ALA A 1 104 ? 13.589 18.856 31.809 1.00 94.44 104 ALA A N 1
ATOM 836 C CA . ALA A 1 104 ? 14.441 19.810 32.518 1.00 94.44 104 ALA A CA 1
ATOM 837 C C . ALA A 1 104 ? 13.628 20.768 33.411 1.00 94.44 104 ALA A C 1
ATOM 839 O O . ALA A 1 104 ? 14.001 21.016 34.562 1.00 94.44 104 ALA A O 1
ATOM 840 N N . VAL A 1 105 ? 12.488 21.270 32.925 1.00 94.00 105 VAL A N 1
ATOM 841 C CA . VAL A 1 105 ? 11.588 22.124 33.718 1.00 94.00 105 VAL A CA 1
ATOM 842 C C . VAL A 1 105 ? 11.013 21.348 34.906 1.00 94.00 105 VAL A C 1
ATOM 844 O O . VAL A 1 105 ? 11.036 21.844 36.029 1.00 94.00 105 VAL A O 1
ATOM 847 N N . ILE A 1 106 ? 10.582 20.101 34.711 1.00 92.25 106 ILE A N 1
ATOM 848 C CA . ILE A 1 106 ? 10.056 19.266 35.801 1.00 92.25 106 ILE A CA 1
ATOM 849 C C . ILE A 1 106 ? 11.128 19.023 36.874 1.00 92.25 106 ILE A C 1
ATOM 851 O O . ILE A 1 106 ? 10.853 19.197 38.062 1.00 92.25 106 ILE A O 1
ATOM 855 N N . LEU A 1 107 ? 12.361 18.679 36.484 1.00 90.50 107 LEU A N 1
ATOM 856 C CA . LEU A 1 107 ? 13.456 18.455 37.437 1.00 90.50 107 LEU A CA 1
ATOM 857 C C . LEU A 1 107 ? 13.832 19.719 38.219 1.00 90.50 107 LEU A C 1
ATOM 859 O O . LEU A 1 107 ? 14.093 19.633 39.419 1.00 90.50 107 LEU A O 1
ATOM 863 N N . THR A 1 108 ? 13.830 20.891 37.578 1.00 90.75 108 THR A N 1
ATOM 864 C CA . THR A 1 108 ? 14.105 22.160 38.275 1.00 90.75 108 THR A CA 1
ATOM 865 C C . THR A 1 108 ? 12.998 22.514 39.266 1.00 90.75 108 THR A C 1
ATOM 867 O O . THR A 1 108 ? 13.305 22.876 40.400 1.00 90.75 108 THR A O 1
ATOM 870 N N . VAL A 1 109 ? 11.724 22.335 38.903 1.00 92.44 109 VAL A N 1
ATOM 871 C CA . VAL A 1 109 ? 10.588 22.563 39.813 1.00 92.44 109 VAL A CA 1
ATOM 872 C C . VAL A 1 109 ? 10.621 21.591 40.995 1.00 92.44 109 VAL A C 1
ATOM 874 O O . VAL A 1 109 ? 10.513 22.030 42.139 1.00 92.44 109 VAL A O 1
ATOM 877 N N . LEU A 1 110 ? 10.830 20.293 40.754 1.00 90.50 110 LEU A N 1
ATOM 878 C CA . LEU A 1 110 ? 10.947 19.294 41.824 1.00 90.50 110 LEU A CA 1
ATOM 879 C C . LEU A 1 110 ? 12.153 19.564 42.732 1.00 90.50 110 LEU A C 1
ATOM 881 O O . LEU A 1 110 ? 12.042 19.425 43.949 1.00 90.50 110 LEU A O 1
ATOM 885 N N . GLY A 1 111 ? 13.281 19.998 42.163 1.00 89.88 111 GLY A N 1
ATOM 886 C CA . GLY A 1 111 ? 14.462 20.410 42.917 1.00 89.88 111 GLY A CA 1
ATOM 887 C C . GLY A 1 111 ? 14.181 21.615 43.812 1.00 89.88 111 GLY A C 1
ATOM 888 O O . GLY A 1 111 ? 14.462 21.561 45.005 1.00 89.88 111 GLY A O 1
ATOM 889 N N . LEU A 1 112 ? 13.566 22.674 43.277 1.00 89.94 112 LEU A N 1
ATOM 890 C CA . LEU A 1 112 ? 13.198 23.860 44.056 1.00 89.94 112 LEU A CA 1
ATOM 891 C C . LEU A 1 112 ? 12.200 23.522 45.168 1.00 89.94 112 LEU A C 1
ATOM 893 O O . LEU A 1 112 ? 12.397 23.958 46.298 1.00 89.94 112 LEU A O 1
ATOM 897 N N . MET A 1 113 ? 11.182 22.705 44.884 1.00 87.00 113 MET A N 1
ATOM 898 C CA . MET A 1 113 ? 10.223 22.249 45.898 1.00 87.00 113 MET A CA 1
ATOM 899 C C . MET A 1 113 ? 10.893 21.384 46.974 1.00 87.00 113 MET A C 1
ATOM 901 O O . MET A 1 113 ? 10.626 21.567 48.159 1.00 87.00 113 MET A O 1
ATOM 905 N N . GLY A 1 114 ? 11.800 20.481 46.590 1.00 84.75 114 GLY A N 1
ATOM 906 C CA . GLY A 1 114 ? 12.547 19.637 47.524 1.00 84.75 114 GLY A CA 1
ATOM 907 C C . GLY A 1 114 ? 13.508 20.433 48.410 1.00 84.75 114 GLY A C 1
ATOM 908 O O . GLY A 1 114 ? 13.544 20.217 49.618 1.00 84.75 114 GLY A O 1
ATOM 909 N N . ILE A 1 115 ? 14.239 21.391 47.835 1.00 82.25 115 ILE A N 1
ATOM 910 C CA . ILE A 1 115 ? 15.134 22.297 48.572 1.00 82.25 115 ILE A CA 1
ATOM 911 C C . ILE A 1 115 ? 14.325 23.168 49.536 1.00 82.25 115 ILE A C 1
ATOM 913 O O . ILE A 1 115 ? 14.721 23.357 50.681 1.00 82.25 115 ILE A O 1
ATOM 917 N N . TRP A 1 116 ? 13.169 23.673 49.109 1.00 77.94 116 TRP A N 1
ATOM 918 C CA . TRP A 1 116 ? 12.305 24.476 49.971 1.00 77.94 116 TRP A CA 1
ATOM 919 C C . TRP A 1 116 ? 11.707 23.650 51.120 1.00 77.94 116 TRP A C 1
ATOM 921 O O . TRP A 1 116 ? 11.597 24.137 52.247 1.00 77.94 116 TRP A O 1
ATOM 931 N N . PHE A 1 117 ? 11.390 22.377 50.864 1.00 78.31 117 PHE A N 1
ATOM 932 C CA . PHE A 1 117 ? 10.898 21.432 51.866 1.00 78.31 117 PHE A CA 1
ATOM 933 C C . PHE A 1 117 ? 11.971 21.063 52.897 1.00 78.31 117 PHE A C 1
ATOM 935 O O . PHE A 1 117 ? 11.700 21.099 54.096 1.00 78.31 117 PHE A O 1
ATOM 942 N N . THR A 1 118 ? 13.204 20.777 52.469 1.00 71.94 118 THR A N 1
ATOM 943 C CA . THR A 1 118 ? 14.313 20.499 53.398 1.00 71.94 118 THR A CA 1
ATOM 944 C C . THR A 1 118 ? 14.688 21.730 54.215 1.00 71.94 118 THR A C 1
ATOM 946 O O . THR A 1 118 ? 14.889 21.611 55.421 1.00 71.94 118 THR A O 1
ATOM 949 N N . PHE A 1 119 ? 14.706 22.918 53.608 1.00 74.50 119 PHE A N 1
ATOM 950 C CA . PHE A 1 119 ? 14.964 24.169 54.321 1.00 74.50 119 PHE A CA 1
ATOM 951 C C . PHE A 1 119 ? 13.858 24.480 55.340 1.00 74.50 119 PHE A C 1
ATOM 953 O O . PHE A 1 119 ? 14.156 24.859 56.468 1.00 74.50 119 PHE A O 1
ATOM 960 N N . SER A 1 120 ? 12.590 24.237 54.985 1.00 75.88 120 SER A N 1
ATOM 961 C CA . SER A 1 120 ? 11.445 24.386 55.898 1.00 75.88 120 SER A CA 1
ATOM 962 C C . SER A 1 120 ? 11.461 23.396 57.061 1.00 75.88 120 SER A C 1
ATOM 964 O O . SER A 1 120 ? 10.921 23.705 58.117 1.00 75.88 120 SER A O 1
ATOM 966 N N . ILE A 1 121 ? 12.047 22.209 56.880 1.00 76.44 121 ILE A N 1
ATOM 967 C CA . ILE A 1 121 ? 12.217 21.216 57.951 1.00 76.44 121 ILE A CA 1
ATOM 968 C C . ILE A 1 121 ? 13.419 21.553 58.837 1.00 76.44 121 ILE A C 1
ATOM 970 O O . ILE A 1 121 ? 13.346 21.353 60.041 1.00 76.44 121 ILE A O 1
ATOM 974 N N . LEU A 1 122 ? 14.512 22.062 58.264 1.00 75.38 122 LEU A N 1
ATOM 975 C CA . LEU A 1 122 ? 15.729 22.395 59.011 1.00 75.38 122 LEU A CA 1
ATOM 976 C C . LEU A 1 122 ? 15.585 23.678 59.851 1.00 75.38 122 LEU A C 1
ATOM 978 O O . LEU A 1 122 ? 16.277 23.833 60.852 1.00 75.38 122 LEU A O 1
ATOM 982 N N . PHE A 1 123 ? 14.714 24.599 59.428 1.00 68.88 123 PHE A N 1
ATOM 983 C CA . PHE A 1 123 ? 14.436 25.873 60.106 1.00 68.88 123 PHE A CA 1
ATOM 984 C C . PHE A 1 123 ? 13.121 25.884 60.911 1.00 68.88 123 PHE A C 1
ATOM 986 O O . PHE A 1 123 ? 12.705 26.948 61.374 1.00 68.88 123 PHE A O 1
ATOM 993 N N . ARG A 1 124 ? 12.467 24.729 61.079 1.00 63.25 124 ARG A N 1
ATOM 994 C CA . ARG A 1 124 ? 11.367 24.535 62.036 1.00 63.25 124 ARG A CA 1
ATOM 995 C C . ARG A 1 124 ? 11.919 23.968 63.339 1.00 63.25 124 ARG A C 1
ATOM 997 O O . ARG A 1 124 ? 11.437 24.421 64.398 1.00 63.25 124 ARG A O 1
#

pLDDT: mean 79.26, std 15.11, range [39.12, 95.06]

Radius of gyration: 33.8 Å; chains: 1; bounding box: 60×44×96 Å

Secondary structure (DSSP, 8-state):
-PPPPPP-GGGHHHHHHHHHHHHHHHHHHHHH----------EEEEE-TTT--EEEEETT--SEEEPTTT--EEE--------------SSSHHHHHHHHHHHHHHHHHHHHHHHHHHHHHHT-

Foldseek 3Di:
DDDDDDDDPVCVVVVVVVVVVVVVVVVVCVVPPPPPPCPVQDWDWDADPPPRDIDTDGPPDFDWDQDPPPRDIDTPDPPPPPPVPPPPPDPPPVVVVVVVVVVVVVVVVVVVVVVVVVVVVVVD

Sequence (124 aa):
MEAPPPVTEQNKDRYLEELSKITEADDWIERHSTQNQQESPVKDIVDCPFCKRRLRIPHGYQGNVKCPQCDKYFTKKSRGRITKKGKISSLGEGVVHYLLLEAAVILTVLGLMGIWFTFSILFR